Protein AF-A0A7Y6MWL6-F1 (afdb_monomer_lite)

Structure (mmCIF, N/CA/C/O backbone):
data_AF-A0A7Y6MWL6-F1
#
_entry.id   AF-A0A7Y6MWL6-F1
#
loop_
_atom_site.group_PDB
_atom_site.id
_atom_site.type_symbol
_atom_site.label_atom_id
_atom_site.label_alt_id
_atom_site.label_comp_id
_atom_site.label_asym_id
_atom_site.label_entity_id
_atom_site.label_seq_id
_atom_site.pdbx_PDB_ins_code
_atom_site.Cartn_x
_atom_site.Cartn_y
_atom_site.Cartn_z
_atom_site.occupancy
_atom_site.B_iso_or_equiv
_atom_site.auth_seq_id
_atom_site.auth_comp_id
_atom_site.auth_asym_id
_atom_site.auth_atom_id
_atom_site.pdbx_PDB_model_num
ATOM 1 N N . MET A 1 1 ? -8.950 9.636 -31.599 1.00 44.56 1 MET A N 1
ATOM 2 C CA . MET A 1 1 ? -9.290 8.838 -30.406 1.00 44.56 1 MET A CA 1
ATOM 3 C C . MET A 1 1 ? -8.885 7.408 -30.700 1.00 44.56 1 MET A C 1
ATOM 5 O O . MET A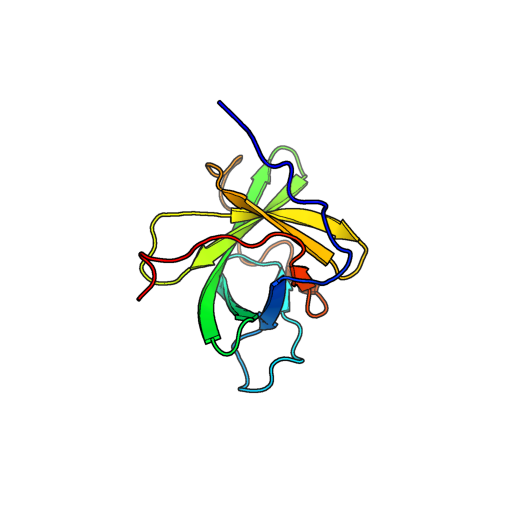 1 1 ? -9.581 6.754 -31.459 1.00 44.56 1 MET A O 1
ATOM 9 N N . SER A 1 2 ? -7.749 6.958 -30.175 1.00 41.72 2 SER A N 1
ATOM 10 C CA . SER A 1 2 ? -7.356 5.549 -30.257 1.00 41.72 2 SER A CA 1
ATOM 11 C C . SER A 1 2 ? -6.858 5.142 -28.884 1.00 41.72 2 SER A C 1
ATOM 13 O O . SER A 1 2 ? -5.713 5.399 -28.525 1.00 41.72 2 SER A O 1
ATOM 15 N N . SER A 1 3 ? -7.763 4.580 -28.090 1.00 47.62 3 SER A N 1
ATOM 16 C CA . SER A 1 3 ? -7.414 3.920 -26.841 1.00 47.62 3 SER A CA 1
ATOM 17 C C . SER A 1 3 ? -6.698 2.628 -27.205 1.00 47.62 3 SER A C 1
ATOM 19 O O . SER A 1 3 ? -7.329 1.672 -27.654 1.00 47.62 3 SER A O 1
ATOM 21 N N . VAL A 1 4 ? -5.375 2.601 -27.053 1.00 45.44 4 VAL A N 1
ATOM 22 C CA . VAL A 1 4 ? -4.649 1.333 -27.022 1.00 45.44 4 VAL A CA 1
ATOM 23 C C . VAL A 1 4 ? -5.062 0.664 -25.719 1.00 45.44 4 VAL A C 1
ATOM 25 O O . VAL A 1 4 ? -4.637 1.069 -24.639 1.00 45.44 4 VAL A O 1
ATOM 28 N N . ALA A 1 5 ? -5.952 -0.322 -25.812 1.00 48.03 5 ALA A N 1
ATOM 29 C CA . ALA A 1 5 ? -6.130 -1.280 -24.741 1.00 48.03 5 ALA A CA 1
ATOM 30 C C . ALA A 1 5 ? -4.781 -1.984 -24.575 1.00 48.03 5 ALA A C 1
ATOM 32 O O . ALA A 1 5 ? -4.396 -2.802 -25.411 1.00 48.03 5 ALA A O 1
ATOM 33 N N . ALA A 1 6 ? -4.026 -1.601 -23.545 1.00 47.62 6 ALA A N 1
ATOM 34 C CA . ALA A 1 6 ? -2.860 -2.354 -23.131 1.00 47.62 6 ALA A CA 1
ATOM 35 C C . ALA A 1 6 ? -3.351 -3.769 -22.819 1.00 47.62 6 ALA A C 1
ATOM 37 O O . ALA A 1 6 ? -4.120 -3.972 -21.876 1.00 47.62 6 ALA A O 1
ATOM 38 N N . ALA A 1 7 ? -2.961 -4.732 -23.654 1.00 43.66 7 ALA A N 1
ATOM 39 C CA . ALA A 1 7 ? -3.076 -6.133 -23.309 1.00 43.66 7 ALA A CA 1
ATOM 40 C C . ALA A 1 7 ? -2.410 -6.287 -21.939 1.00 43.66 7 ALA A C 1
ATOM 42 O O . ALA A 1 7 ? -1.241 -5.934 -21.777 1.00 43.66 7 ALA A O 1
ATOM 43 N N . ALA A 1 8 ? -3.179 -6.716 -20.940 1.00 47.06 8 ALA A N 1
ATOM 44 C CA . ALA A 1 8 ? -2.643 -7.045 -19.634 1.00 47.06 8 ALA A CA 1
ATOM 45 C C . ALA A 1 8 ? -1.779 -8.295 -19.815 1.00 47.06 8 ALA A C 1
ATOM 47 O O . ALA A 1 8 ? -2.259 -9.413 -19.677 1.00 47.06 8 ALA A O 1
ATOM 48 N N . SER A 1 9 ? -0.528 -8.098 -20.220 1.00 50.34 9 SER A N 1
ATOM 49 C CA . SER A 1 9 ? 0.501 -9.118 -20.151 1.00 50.34 9 SER A CA 1
ATOM 50 C C . SER A 1 9 ? 0.515 -9.640 -18.716 1.00 50.34 9 SER A C 1
ATOM 52 O O . SER A 1 9 ? 0.577 -8.836 -17.787 1.00 50.34 9 SER A O 1
ATOM 54 N N . ASP A 1 10 ? 0.531 -10.957 -18.516 1.00 58.62 10 ASP A N 1
ATOM 55 C CA . ASP A 1 10 ? 0.770 -11.584 -17.201 1.00 58.62 10 ASP A CA 1
ATOM 56 C C . ASP A 1 10 ? 2.171 -11.266 -16.622 1.00 58.62 10 ASP A C 1
ATOM 58 O O . ASP A 1 10 ? 2.586 -11.819 -15.605 1.00 58.62 10 ASP A O 1
ATOM 62 N N . ASN A 1 11 ? 2.912 -10.354 -17.258 1.00 75.06 11 ASN A N 1
ATOM 63 C CA . ASN A 1 11 ? 4.159 -9.806 -16.765 1.00 75.06 11 ASN A CA 1
ATOM 64 C C . ASN A 1 11 ? 3.860 -8.650 -15.802 1.00 75.06 11 ASN A C 1
ATOM 66 O O . ASN A 1 11 ? 3.329 -7.621 -16.233 1.00 75.06 11 ASN A O 1
ATOM 70 N N . PRO A 1 12 ? 4.209 -8.783 -14.514 1.00 85.44 12 PRO A N 1
ATOM 71 C CA . PRO A 1 12 ? 4.027 -7.705 -13.560 1.00 85.44 12 PRO A CA 1
ATOM 72 C C . PRO A 1 12 ? 4.897 -6.499 -13.920 1.00 85.44 12 PRO A C 1
ATOM 74 O O . PRO A 1 12 ? 6.048 -6.641 -14.329 1.00 85.44 12 PRO A O 1
ATOM 77 N N . CYS A 1 13 ? 4.352 -5.303 -13.717 1.00 90.88 13 CYS A N 1
ATOM 78 C CA . CYS A 1 13 ? 5.081 -4.045 -13.852 1.00 90.88 13 CYS A CA 1
ATOM 79 C C . CYS A 1 13 ? 6.088 -3.855 -12.707 1.00 90.88 13 CYS A C 1
ATOM 81 O O . CYS A 1 13 ? 7.126 -3.218 -12.884 1.00 90.88 13 CYS A O 1
ATOM 83 N N . ALA A 1 14 ? 5.763 -4.396 -11.531 1.00 93.12 14 ALA A N 1
ATOM 84 C CA . ALA A 1 14 ? 6.540 -4.268 -10.305 1.00 93.12 14 ALA A CA 1
ATOM 85 C C . ALA A 1 14 ? 6.103 -5.293 -9.251 1.00 93.12 14 ALA A C 1
ATOM 87 O O . ALA A 1 14 ? 5.181 -6.083 -9.474 1.00 93.12 14 ALA A O 1
ATOM 88 N N . THR A 1 15 ? 6.715 -5.210 -8.075 1.00 94.88 15 THR A N 1
ATOM 89 C CA . THR A 1 15 ? 6.326 -5.941 -6.869 1.00 94.88 15 THR A CA 1
ATOM 90 C C . THR A 1 15 ? 6.176 -4.964 -5.703 1.00 94.88 15 THR A C 1
ATOM 92 O O . THR A 1 15 ? 7.044 -4.118 -5.501 1.00 94.88 15 THR A O 1
ATOM 95 N N . LEU A 1 16 ? 5.094 -5.087 -4.928 1.00 95.31 16 LEU A N 1
ATOM 96 C CA . LEU A 1 16 ? 4.967 -4.469 -3.608 1.00 95.31 16 LEU A CA 1
ATOM 97 C C . LEU A 1 16 ? 5.639 -5.356 -2.560 1.00 95.31 16 LEU A C 1
ATOM 99 O O . LEU A 1 16 ? 5.305 -6.541 -2.444 1.00 95.31 16 LEU A O 1
ATOM 103 N N . VAL A 1 17 ? 6.563 -4.780 -1.798 1.00 95.38 17 VAL A N 1
ATOM 104 C CA . VAL A 1 17 ? 7.402 -5.477 -0.810 1.00 95.38 17 VAL A CA 1
ATOM 105 C C . VAL A 1 17 ? 7.448 -4.682 0.490 1.00 95.38 17 VAL A C 1
ATOM 107 O O . VAL A 1 17 ? 7.324 -3.462 0.472 1.00 95.38 17 VAL A O 1
ATOM 110 N N . GLY A 1 18 ? 7.628 -5.347 1.629 1.00 94.38 18 GLY A N 1
ATOM 111 C CA . GLY A 1 18 ? 7.834 -4.646 2.897 1.00 94.38 18 GLY A CA 1
A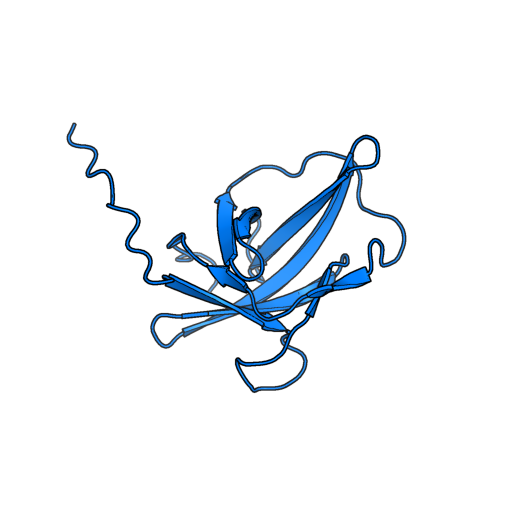TOM 112 C C . GLY A 1 18 ? 9.166 -3.895 2.902 1.00 94.38 18 GLY A C 1
ATOM 113 O O . GLY A 1 18 ? 10.195 -4.475 2.563 1.00 94.38 18 GLY A O 1
ATOM 114 N N . ALA A 1 19 ? 9.161 -2.629 3.326 1.00 86.31 19 ALA A N 1
ATOM 115 C CA . ALA A 1 19 ? 10.347 -1.761 3.274 1.00 86.31 19 ALA A CA 1
ATOM 116 C C . ALA A 1 19 ? 11.305 -1.928 4.476 1.00 86.31 19 ALA A C 1
ATOM 118 O O . ALA A 1 19 ? 12.316 -1.238 4.588 1.00 86.31 19 ALA A O 1
ATOM 119 N N . THR A 1 20 ? 10.995 -2.827 5.419 1.00 69.12 20 THR A N 1
ATOM 120 C CA . THR A 1 20 ? 11.740 -2.949 6.686 1.00 69.12 20 THR A CA 1
ATOM 121 C C . THR A 1 20 ? 13.103 -3.627 6.561 1.00 69.12 20 THR A C 1
ATOM 123 O O . THR A 1 20 ? 13.904 -3.470 7.475 1.00 69.12 20 THR A O 1
ATOM 126 N N . ASN A 1 21 ? 13.419 -4.300 5.447 1.00 54.06 21 ASN A N 1
ATOM 127 C CA . ASN A 1 21 ? 14.789 -4.688 5.099 1.00 54.06 21 ASN A CA 1
ATOM 128 C C . ASN A 1 21 ? 14.992 -4.605 3.581 1.00 54.06 21 ASN A C 1
ATOM 130 O O . ASN A 1 21 ? 14.091 -4.895 2.802 1.00 54.06 21 ASN A O 1
ATOM 134 N N . SER A 1 22 ? 16.205 -4.250 3.162 1.00 54.03 22 SER A N 1
ATOM 135 C CA . SER A 1 22 ? 16.622 -3.896 1.794 1.00 54.03 22 SER A CA 1
ATOM 136 C C . SER A 1 22 ? 16.546 -5.016 0.735 1.00 54.03 22 SER A C 1
ATOM 138 O O . SER A 1 22 ? 17.126 -4.890 -0.343 1.00 54.03 22 SER A O 1
ATOM 140 N N . SER A 1 23 ? 15.828 -6.112 0.997 1.00 57.53 23 SER A N 1
ATOM 141 C CA . SER A 1 23 ? 15.584 -7.181 0.026 1.00 57.53 23 SER A CA 1
ATOM 142 C C . SER A 1 23 ? 14.164 -7.100 -0.539 1.00 57.53 23 SER A C 1
ATOM 144 O O . SER A 1 23 ? 13.194 -7.255 0.201 1.00 57.53 23 SER A O 1
ATOM 146 N N . ALA A 1 24 ? 14.040 -6.993 -1.864 1.00 60.19 24 ALA A N 1
ATOM 147 C CA . ALA A 1 24 ? 12.775 -6.983 -2.616 1.00 60.19 24 ALA A CA 1
ATOM 148 C C . ALA A 1 24 ? 11.957 -8.301 -2.550 1.00 60.19 24 ALA A C 1
ATOM 150 O O . ALA A 1 24 ? 11.094 -8.550 -3.386 1.00 60.19 24 ALA A O 1
ATOM 151 N N . ALA A 1 25 ? 12.235 -9.172 -1.580 1.00 67.94 25 ALA A N 1
ATOM 152 C CA . ALA A 1 25 ? 11.541 -10.437 -1.363 1.00 67.94 25 ALA A CA 1
ATOM 153 C C . ALA A 1 25 ? 10.734 -10.458 -0.053 1.00 67.94 25 ALA A C 1
ATOM 155 O O . ALA A 1 25 ? 10.169 -11.493 0.297 1.00 67.94 25 ALA A O 1
ATOM 156 N N . GLN A 1 26 ? 10.681 -9.352 0.695 1.00 87.00 26 GLN A N 1
ATOM 157 C CA . GLN A 1 26 ? 10.034 -9.350 2.001 1.00 87.00 26 GLN A CA 1
ATOM 158 C C . GLN A 1 26 ? 8.526 -9.089 1.898 1.00 87.00 26 GLN A C 1
ATOM 160 O O . GLN A 1 26 ? 8.077 -8.157 1.230 1.00 87.00 26 GLN A O 1
ATOM 165 N N . GLY A 1 27 ? 7.741 -9.915 2.591 1.00 92.38 27 GLY A N 1
ATOM 166 C CA . GLY A 1 27 ? 6.321 -9.663 2.828 1.00 92.38 27 GLY A CA 1
ATOM 167 C C . GLY A 1 27 ? 6.078 -8.458 3.743 1.00 92.38 27 GLY A C 1
ATOM 168 O O . GLY A 1 27 ? 7.012 -7.858 4.276 1.00 92.38 27 GLY A O 1
ATOM 169 N N . PHE A 1 28 ? 4.811 -8.114 3.945 1.00 94.81 28 PHE A N 1
ATOM 170 C CA . PHE A 1 28 ? 4.395 -6.960 4.747 1.00 94.81 28 PHE A CA 1
ATOM 171 C C . PHE A 1 28 ? 3.086 -7.237 5.486 1.00 94.81 28 PHE A C 1
ATOM 173 O O . PHE A 1 28 ? 2.345 -8.155 5.136 1.00 94.81 28 PHE A O 1
ATOM 180 N N . SER A 1 29 ? 2.784 -6.457 6.520 1.00 95.62 29 SER A N 1
ATOM 181 C CA . SER A 1 29 ? 1.518 -6.574 7.255 1.00 95.62 29 SER A CA 1
ATOM 182 C C . SER A 1 29 ? 0.445 -5.676 6.646 1.00 95.62 29 SER A C 1
ATOM 184 O O . SER A 1 29 ? 0.653 -4.481 6.473 1.00 95.62 29 SER A O 1
ATOM 186 N N . LEU A 1 30 ? -0.743 -6.211 6.369 1.00 95.31 30 LEU A N 1
ATOM 187 C CA . LEU A 1 30 ? -1.890 -5.439 5.895 1.00 95.31 30 LEU A CA 1
ATOM 188 C C . LEU A 1 30 ? -2.470 -4.599 7.043 1.00 95.31 30 LEU A C 1
ATOM 190 O O . LEU A 1 30 ? -3.430 -5.003 7.696 1.00 95.31 30 LEU A O 1
ATOM 194 N N . ARG A 1 31 ? -1.860 -3.450 7.326 1.00 95.88 31 ARG A N 1
ATOM 195 C CA . ARG A 1 31 ? -2.272 -2.512 8.378 1.00 95.88 31 ARG A CA 1
ATOM 196 C C . ARG A 1 31 ? -1.942 -1.079 7.988 1.00 95.88 31 ARG A C 1
ATOM 198 O O . ARG A 1 31 ? -1.056 -0.842 7.172 1.00 95.88 31 ARG A O 1
ATOM 205 N N . ASP A 1 32 ? -2.653 -0.139 8.595 1.00 95.62 32 ASP A N 1
ATOM 206 C CA . ASP A 1 32 ? -2.391 1.283 8.398 1.00 95.62 32 ASP A CA 1
ATOM 207 C C . ASP A 1 32 ? -0.962 1.655 8.834 1.00 95.62 32 ASP A C 1
ATOM 209 O O . ASP A 1 32 ? -0.479 1.196 9.873 1.00 95.62 32 ASP A O 1
ATOM 213 N N . GLY A 1 33 ? -0.280 2.448 8.009 1.00 94.88 33 GLY A N 1
ATOM 214 C CA . GLY A 1 33 ? 1.087 2.910 8.229 1.00 94.88 33 GLY A CA 1
ATOM 215 C C . GLY A 1 33 ? 2.187 1.896 7.910 1.00 94.88 33 GLY A C 1
ATOM 216 O O . GLY A 1 33 ? 3.355 2.241 8.071 1.00 94.88 33 GLY A O 1
ATOM 217 N N . GLU A 1 34 ? 1.864 0.676 7.461 1.00 95.88 34 GLU A N 1
ATOM 218 C CA . GLU A 1 34 ? 2.891 -0.305 7.088 1.00 95.88 34 GLU A CA 1
ATOM 219 C C . GLU A 1 34 ? 3.758 0.227 5.932 1.00 95.88 34 GLU A C 1
ATOM 221 O O . GLU A 1 34 ? 3.206 0.518 4.866 1.00 95.88 34 GLU A O 1
ATOM 226 N N . PRO A 1 35 ? 5.092 0.312 6.096 1.00 95.38 35 PRO A N 1
ATOM 227 C CA . PRO A 1 35 ? 6.002 0.692 5.019 1.00 95.38 35 PRO A CA 1
ATOM 228 C C . PRO A 1 35 ? 6.034 -0.372 3.917 1.00 95.38 35 PRO A C 1
ATOM 230 O O . PRO A 1 35 ? 6.383 -1.531 4.169 1.00 95.38 35 PRO A O 1
ATOM 233 N N . VAL A 1 36 ? 5.688 0.025 2.695 1.00 95.56 36 VAL A N 1
ATOM 234 C CA . VAL A 1 36 ? 5.635 -0.860 1.528 1.00 95.56 36 VAL A CA 1
ATOM 235 C C . VAL A 1 36 ? 6.208 -0.137 0.321 1.00 95.56 36 VAL A C 1
ATOM 237 O O . VAL A 1 36 ? 5.702 0.907 -0.086 1.00 95.56 36 VAL A O 1
ATOM 240 N N . ASP A 1 37 ? 7.216 -0.741 -0.290 1.00 95.25 37 ASP A N 1
ATOM 241 C CA . ASP A 1 37 ? 7.886 -0.222 -1.472 1.00 95.25 37 ASP A CA 1
ATOM 242 C C . ASP A 1 37 ? 7.299 -0.834 -2.742 1.00 95.25 37 ASP A C 1
ATOM 244 O O . ASP A 1 37 ? 7.008 -2.030 -2.799 1.00 95.25 37 ASP A O 1
ATOM 248 N N . PHE A 1 38 ? 7.185 -0.023 -3.789 1.00 94.06 38 PHE A N 1
ATOM 249 C CA . PHE A 1 38 ? 6.935 -0.471 -5.153 1.00 94.06 38 PHE A CA 1
ATOM 250 C C . PHE A 1 38 ? 8.273 -0.612 -5.882 1.00 94.06 38 PHE A C 1
ATOM 252 O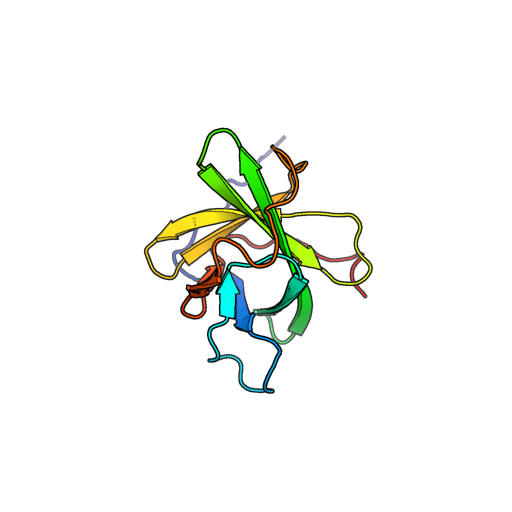 O . PHE A 1 38 ? 8.953 0.380 -6.143 1.00 94.06 38 PHE A O 1
ATOM 259 N N . VAL A 1 39 ? 8.657 -1.843 -6.223 1.00 92.88 39 VAL A N 1
ATOM 260 C CA . VAL A 1 39 ? 9.949 -2.158 -6.852 1.00 92.88 39 VAL A CA 1
ATOM 261 C C . VAL A 1 39 ? 9.722 -2.680 -8.267 1.00 92.88 39 VAL A C 1
ATOM 263 O O . VAL A 1 39 ? 9.170 -3.765 -8.457 1.00 92.88 39 VAL A O 1
ATOM 266 N N . GLY A 1 40 ? 10.152 -1.921 -9.274 1.00 88.5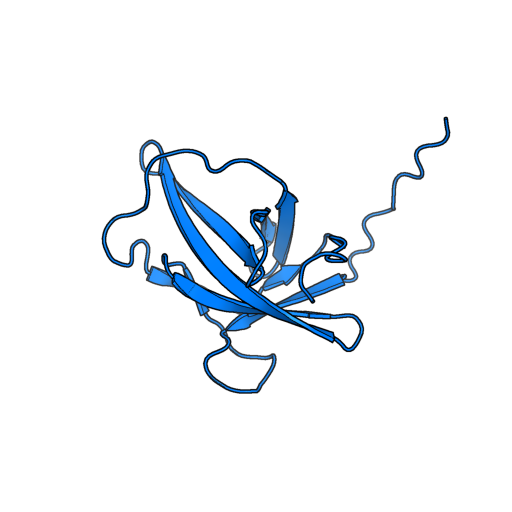0 40 GLY A N 1
ATOM 267 C CA . GLY A 1 40 ? 9.951 -2.262 -10.684 1.00 88.50 40 GLY A CA 1
ATOM 268 C C . GLY A 1 40 ? 10.699 -1.329 -11.632 1.00 88.50 40 GLY A C 1
ATOM 269 O O . GLY A 1 40 ? 11.057 -0.209 -11.271 1.00 88.50 40 GLY A O 1
ATOM 270 N N . GLY A 1 41 ? 10.993 -1.803 -12.847 1.00 79.00 41 GLY A N 1
ATOM 271 C CA . GLY A 1 41 ? 11.649 -0.987 -13.882 1.00 79.00 41 GLY A CA 1
ATOM 272 C C . GLY A 1 41 ? 13.034 -0.437 -13.503 1.00 79.00 41 GLY A C 1
ATOM 273 O O . GLY A 1 41 ? 13.447 0.582 -14.045 1.00 79.00 41 GLY A O 1
ATOM 274 N N . GLY A 1 42 ? 13.740 -1.078 -12.561 1.00 82.69 42 GLY A N 1
ATOM 275 C CA . GLY A 1 42 ? 15.029 -0.600 -12.038 1.00 82.69 42 GLY A CA 1
ATOM 276 C C . GLY A 1 42 ? 14.921 0.535 -11.013 1.00 82.69 42 GLY A C 1
ATOM 277 O O . GLY A 1 42 ? 15.936 1.122 -10.651 1.00 82.69 42 GLY A O 1
ATOM 278 N N . THR A 1 43 ? 13.711 0.840 -10.542 1.00 85.94 43 THR A N 1
ATOM 279 C CA . THR A 1 43 ? 13.437 1.891 -9.558 1.00 85.94 43 THR A CA 1
ATOM 280 C C . THR A 1 43 ? 12.673 1.344 -8.358 1.00 85.94 43 THR A C 1
ATOM 282 O O . THR A 1 43 ? 11.920 0.374 -8.478 1.00 85.94 43 THR A O 1
ATOM 285 N N . THR A 1 44 ? 12.852 2.003 -7.218 1.00 91.00 44 THR A N 1
ATOM 286 C CA . THR A 1 44 ? 12.054 1.794 -6.011 1.00 91.00 44 THR A CA 1
ATOM 287 C C . THR A 1 44 ? 11.298 3.078 -5.720 1.00 91.00 44 THR A C 1
ATOM 289 O O . THR A 1 44 ? 11.901 4.149 -5.693 1.00 91.00 44 THR A O 1
ATOM 292 N N . VAL A 1 45 ? 9.991 2.966 -5.510 1.00 93.12 45 VAL A N 1
ATOM 293 C CA . VAL A 1 45 ? 9.153 4.055 -5.009 1.00 93.12 45 VAL A CA 1
ATOM 294 C C . VAL A 1 45 ? 8.710 3.686 -3.605 1.00 93.12 45 VAL A C 1
ATOM 296 O O . VAL A 1 45 ? 8.034 2.673 -3.415 1.00 93.12 45 VAL A O 1
ATOM 299 N N . HIS A 1 46 ? 9.114 4.500 -2.636 1.00 94.81 46 HIS A N 1
ATOM 300 C CA . HIS A 1 46 ? 8.744 4.316 -1.241 1.00 94.81 46 HIS A CA 1
ATOM 301 C C . HIS A 1 46 ? 7.295 4.716 -1.006 1.00 94.81 46 HIS A C 1
ATOM 303 O O . HIS A 1 46 ? 6.742 5.567 -1.706 1.00 94.81 46 HIS A O 1
ATOM 309 N N . GLY A 1 47 ? 6.661 4.064 -0.043 1.00 95.62 47 GLY A N 1
ATOM 310 C CA . GLY A 1 47 ? 5.296 4.374 0.318 1.00 95.62 47 GLY A CA 1
ATOM 311 C C . GLY A 1 47 ? 4.825 3.597 1.529 1.00 95.62 47 GLY A C 1
ATOM 312 O O . GLY A 1 47 ? 5.571 2.884 2.206 1.00 95.62 47 GLY A O 1
ATOM 313 N N . LYS A 1 48 ? 3.532 3.728 1.795 1.00 96.69 48 LYS A N 1
ATOM 314 C CA . LYS A 1 48 ? 2.885 3.084 2.934 1.00 96.69 48 LYS A CA 1
ATOM 315 C C . LYS A 1 48 ? 1.490 2.600 2.607 1.00 96.69 48 LYS A C 1
ATOM 317 O O . LYS A 1 48 ? 0.817 3.115 1.709 1.00 96.69 48 LYS A O 1
ATOM 322 N N . LEU A 1 49 ? 1.039 1.627 3.387 1.00 97.50 49 LEU A N 1
ATOM 323 C CA . LEU A 1 49 ? -0.349 1.212 3.378 1.00 97.50 49 LEU A CA 1
ATOM 324 C C . LEU A 1 49 ? -1.208 2.170 4.191 1.00 97.50 49 LEU A C 1
ATOM 326 O O . LEU A 1 49 ? -0.865 2.568 5.300 1.00 97.50 49 LEU A O 1
ATOM 330 N N . LEU A 1 50 ? -2.367 2.478 3.633 1.00 97.50 50 LEU A N 1
ATOM 331 C CA . LEU A 1 50 ? -3.497 3.046 4.337 1.00 97.50 50 LEU A CA 1
ATOM 332 C C . LEU A 1 50 ? -4.604 2.002 4.335 1.00 97.50 50 LEU A C 1
ATOM 334 O O . LEU A 1 50 ? -4.919 1.439 3.282 1.00 97.50 50 LEU A O 1
ATOM 338 N N . VAL A 1 51 ? -5.215 1.738 5.483 1.00 97.25 51 VAL A N 1
ATOM 339 C CA . VAL A 1 51 ? -6.277 0.728 5.571 1.00 97.25 51 VAL A CA 1
ATOM 340 C C . VAL A 1 51 ? -7.553 1.364 6.085 1.00 97.25 51 VAL A C 1
ATOM 342 O O . VAL A 1 51 ? -7.563 2.045 7.105 1.00 97.25 51 VAL A O 1
ATOM 345 N N . PHE A 1 52 ? -8.647 1.113 5.373 1.00 96.56 52 PHE A N 1
ATOM 346 C CA . PHE A 1 52 ? -9.976 1.608 5.705 1.00 96.56 52 PHE A CA 1
ATOM 347 C C . PHE A 1 52 ? -10.923 0.434 5.934 1.00 96.56 52 PHE A C 1
ATOM 349 O O . PHE A 1 52 ? -10.805 -0.601 5.280 1.00 96.56 52 PHE A O 1
ATOM 356 N N . SER A 1 53 ? -11.869 0.592 6.854 1.00 94.75 53 SER A N 1
ATOM 357 C CA . SER A 1 53 ? -12.963 -0.347 7.072 1.00 94.75 53 SER A CA 1
ATOM 358 C C . SER A 1 53 ? -14.278 0.242 6.567 1.00 94.75 53 SER A C 1
ATOM 360 O O . SER A 1 53 ? -14.587 1.417 6.787 1.00 94.75 53 SER A O 1
ATOM 362 N N . ASP A 1 54 ? -15.046 -0.590 5.880 1.00 91.44 54 ASP A N 1
ATOM 363 C CA . ASP A 1 54 ? -16.338 -0.249 5.301 1.00 91.44 54 ASP A CA 1
ATOM 364 C C . ASP A 1 54 ? -17.265 -1.457 5.456 1.00 91.44 54 ASP A C 1
ATOM 366 O O . ASP A 1 54 ? -17.091 -2.473 4.782 1.00 91.44 54 ASP A O 1
ATOM 370 N N . GLY A 1 55 ? -18.192 -1.395 6.417 1.00 86.25 55 GLY A N 1
ATOM 371 C CA . GLY A 1 55 ? -19.183 -2.457 6.633 1.00 86.25 55 GLY A CA 1
ATOM 372 C C . GLY A 1 55 ? -18.592 -3.850 6.900 1.00 86.25 55 GLY A C 1
ATOM 373 O O . GLY A 1 55 ? -19.144 -4.841 6.434 1.00 86.25 55 GLY A O 1
ATOM 374 N N . GLY A 1 56 ? -17.460 -3.937 7.609 1.00 85.56 56 GLY A N 1
ATOM 375 C CA . GLY A 1 56 ? -16.770 -5.204 7.907 1.00 85.56 56 GLY A CA 1
ATOM 376 C C . GLY A 1 56 ? -15.775 -5.665 6.835 1.00 85.56 56 GLY A C 1
ATOM 377 O O . GLY A 1 56 ? -15.092 -6.668 7.027 1.00 85.56 56 GLY A O 1
ATOM 378 N N . VAL A 1 57 ? -15.646 -4.924 5.732 1.00 92.12 57 VAL A N 1
ATOM 379 C CA . VAL A 1 57 ? -14.624 -5.155 4.707 1.00 92.12 57 VAL A CA 1
ATOM 380 C C . VAL A 1 57 ? -13.452 -4.210 4.941 1.00 92.12 57 VAL A C 1
ATOM 382 O O . VAL A 1 57 ? -13.639 -2.996 5.025 1.00 92.12 57 VAL A O 1
ATOM 385 N N . PHE A 1 58 ? -12.235 -4.753 4.996 1.00 94.69 58 PHE A N 1
ATOM 386 C CA . PHE A 1 58 ? -11.013 -3.953 4.990 1.00 94.69 58 PHE A CA 1
ATOM 387 C C . PHE A 1 58 ? -10.552 -3.695 3.556 1.00 94.69 58 PHE A C 1
ATOM 389 O O . PHE A 1 58 ? -10.453 -4.611 2.740 1.00 94.69 58 PHE A O 1
ATOM 396 N N . ARG A 1 59 ? -10.261 -2.433 3.250 1.00 95.88 59 ARG A N 1
ATOM 397 C CA . ARG A 1 59 ? -9.754 -1.968 1.961 1.00 95.88 59 ARG A CA 1
ATOM 398 C C . ARG A 1 59 ? -8.381 -1.361 2.177 1.00 95.88 59 ARG A C 1
ATOM 400 O O . ARG A 1 59 ? -8.248 -0.378 2.904 1.00 95.88 59 ARG A O 1
ATOM 407 N N . ALA A 1 60 ? -7.378 -1.944 1.539 1.00 96.88 60 ALA A N 1
ATOM 408 C CA . ALA A 1 60 ? -6.025 -1.422 1.569 1.00 96.88 60 ALA A CA 1
ATOM 409 C C . ALA A 1 60 ? -5.766 -0.531 0.358 1.00 96.88 60 ALA A C 1
ATOM 411 O O . ALA A 1 60 ? -6.138 -0.853 -0.774 1.00 96.88 60 ALA A O 1
ATOM 412 N N . TYR A 1 61 ? -5.098 0.577 0.624 1.00 97.69 61 TYR A N 1
ATOM 413 C CA . TYR A 1 61 ? -4.586 1.506 -0.359 1.00 97.69 61 TYR A CA 1
ATOM 414 C C . TYR A 1 61 ? -3.086 1.621 -0.146 1.00 97.69 61 TYR A C 1
ATOM 416 O O . TYR A 1 61 ? -2.625 1.620 0.989 1.00 97.69 61 TYR A O 1
ATOM 424 N N . TRP A 1 62 ? -2.332 1.742 -1.224 1.00 97.75 62 TRP A N 1
ATOM 425 C CA . TRP A 1 62 ? -0.937 2.133 -1.175 1.00 97.75 62 TRP A CA 1
ATOM 426 C C . TRP A 1 62 ? -0.820 3.594 -1.596 1.00 97.75 62 TRP A C 1
ATOM 428 O O . TRP A 1 62 ? -1.466 4.034 -2.553 1.00 97.75 62 TRP A O 1
ATOM 438 N N . GLN A 1 63 ? -0.037 4.348 -0.839 1.00 96.94 63 GLN A N 1
ATOM 439 C CA . GLN A 1 63 ? 0.256 5.748 -1.094 1.00 96.94 63 GLN A CA 1
ATOM 440 C C . GLN A 1 63 ? 1.776 5.889 -1.227 1.00 96.94 63 GLN A C 1
ATOM 442 O O . GLN A 1 63 ? 2.465 5.563 -0.256 1.00 96.94 63 GLN A O 1
ATOM 447 N N . PRO A 1 64 ? 2.292 6.364 -2.378 1.00 95.62 64 PRO A N 1
ATOM 448 C CA . PRO A 1 64 ? 3.688 6.760 -2.480 1.00 95.62 64 PRO A CA 1
ATOM 449 C C . PRO A 1 64 ? 4.007 7.850 -1.457 1.00 95.62 64 PRO A C 1
ATOM 451 O O . PRO A 1 64 ? 3.165 8.716 -1.190 1.00 95.62 64 PRO A O 1
ATOM 454 N N . ASP A 1 65 ? 5.223 7.835 -0.927 1.00 93.44 65 ASP A N 1
ATOM 455 C CA . ASP A 1 65 ? 5.716 8.936 -0.111 1.00 93.44 65 ASP A CA 1
ATOM 456 C C . ASP A 1 65 ? 5.687 10.241 -0.918 1.00 93.44 65 ASP A C 1
ATOM 458 O O . ASP A 1 65 ? 5.778 10.247 -2.147 1.00 93.44 65 ASP A O 1
ATOM 462 N N . ASP A 1 66 ? 5.421 11.342 -0.215 1.00 89.38 66 ASP A N 1
ATOM 463 C CA . ASP A 1 66 ? 5.285 12.693 -0.775 1.00 89.38 66 ASP A CA 1
ATOM 464 C C . ASP A 1 66 ? 4.204 12.876 -1.866 1.00 89.38 66 ASP A C 1
ATOM 466 O O . ASP A 1 66 ? 4.052 13.963 -2.425 1.00 89.38 66 ASP A O 1
ATOM 470 N N . SER A 1 67 ? 3.357 11.867 -2.110 1.00 91.56 67 SER A N 1
ATOM 471 C CA . SER A 1 67 ? 2.241 11.940 -3.058 1.00 91.56 67 SER A CA 1
ATOM 472 C C . SER A 1 67 ? 0.880 12.015 -2.355 1.00 91.56 67 SER A C 1
ATOM 474 O O . SER A 1 67 ? 0.606 11.252 -1.424 1.00 91.56 67 SER A O 1
ATOM 476 N N . PRO A 1 68 ? -0.059 12.874 -2.804 1.00 92.06 68 PRO A N 1
ATOM 477 C CA . PRO A 1 68 ? -1.436 12.847 -2.311 1.00 92.06 68 PRO A CA 1
ATOM 478 C C . PRO A 1 68 ? -2.241 11.658 -2.863 1.00 92.06 68 PRO A C 1
ATOM 480 O O . PRO A 1 68 ? -3.307 11.329 -2.318 1.00 92.06 68 PRO A O 1
ATOM 483 N N . GLU A 1 69 ? -1.761 11.038 -3.944 1.00 94.44 69 GLU A N 1
ATOM 484 C CA . GLU A 1 69 ? -2.461 9.994 -4.680 1.00 94.44 69 GLU A CA 1
ATOM 485 C C . GLU A 1 69 ? -2.496 8.673 -3.909 1.00 94.44 69 GLU A C 1
ATOM 487 O O . GLU A 1 69 ? -1.552 8.300 -3.218 1.00 94.44 69 GLU A O 1
ATOM 492 N N . LYS A 1 70 ? -3.620 7.963 -4.012 1.00 95.50 70 LYS A N 1
ATOM 493 C CA . LYS A 1 70 ? -3.858 6.703 -3.310 1.00 95.50 70 LYS A CA 1
ATOM 494 C C . LYS A 1 70 ? -4.335 5.670 -4.305 1.00 95.50 70 LYS A C 1
ATOM 496 O O . LYS A 1 70 ? -5.258 5.917 -5.083 1.00 95.50 70 LYS A O 1
ATOM 501 N N . TYR A 1 71 ? -3.732 4.499 -4.234 1.00 97.25 71 TYR A N 1
ATOM 502 C CA . TYR A 1 71 ? -4.008 3.400 -5.134 1.00 97.25 71 TYR A CA 1
ATOM 503 C C . TYR A 1 71 ? -4.621 2.256 -4.347 1.00 97.25 71 TYR A C 1
ATOM 505 O O . TYR A 1 71 ? -3.962 1.688 -3.483 1.00 97.25 71 TYR A O 1
ATOM 513 N N . VAL A 1 72 ? -5.872 1.895 -4.628 1.00 97.25 72 VAL A N 1
ATOM 514 C CA . VAL A 1 72 ? -6.465 0.710 -3.997 1.00 97.25 72 VAL A CA 1
ATOM 515 C C . VAL A 1 72 ? -5.726 -0.538 -4.47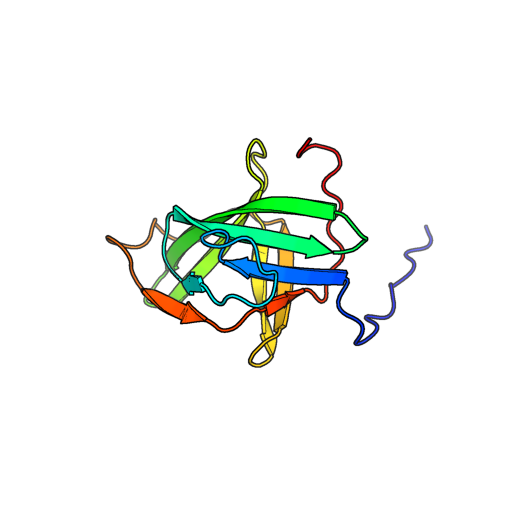6 1.00 97.25 72 VAL A C 1
ATOM 517 O O . VAL A 1 72 ? -5.417 -0.660 -5.664 1.00 97.25 72 VAL A O 1
ATOM 520 N N . LEU A 1 73 ? -5.459 -1.469 -3.560 1.00 97.06 73 LEU A N 1
ATOM 521 C CA . LEU A 1 73 ? -4.961 -2.803 -3.887 1.00 97.06 73 LEU A CA 1
ATOM 522 C C . LEU A 1 73 ? -6.146 -3.655 -4.352 1.00 97.06 73 LEU A C 1
ATOM 524 O O . LEU A 1 73 ? -6.818 -4.308 -3.553 1.00 97.06 73 LEU A O 1
ATOM 528 N N . ALA A 1 74 ? -6.435 -3.631 -5.652 1.00 95.69 74 ALA A N 1
ATOM 529 C CA . ALA A 1 74 ? -7.459 -4.487 -6.233 1.00 95.69 74 ALA A CA 1
ATOM 530 C C . ALA A 1 74 ? -6.897 -5.904 -6.412 1.00 95.69 74 ALA A C 1
ATOM 532 O O . ALA A 1 74 ? -6.006 -6.117 -7.234 1.00 95.69 74 ALA A O 1
ATOM 533 N N . ASN A 1 75 ? -7.407 -6.859 -5.631 1.00 93.50 75 ASN A N 1
ATOM 534 C CA . ASN A 1 75 ? -6.986 -8.260 -5.681 1.00 93.50 75 ASN A CA 1
ATOM 535 C C . ASN A 1 75 ? -7.107 -8.817 -7.114 1.00 93.50 75 ASN A C 1
ATOM 537 O O . ASN A 1 75 ? -8.163 -8.708 -7.741 1.00 93.50 75 ASN A O 1
ATOM 541 N N . ALA A 1 76 ? -6.017 -9.395 -7.618 1.00 92.62 76 ALA A N 1
ATOM 542 C CA . ALA A 1 76 ? -5.929 -10.041 -8.923 1.00 92.62 76 ALA A CA 1
ATOM 543 C C . ALA A 1 76 ? -5.375 -11.480 -8.834 1.00 92.62 76 ALA A C 1
ATOM 545 O O . ALA A 1 76 ? -5.054 -12.077 -9.858 1.00 92.62 76 ALA A O 1
ATOM 546 N N . GLY A 1 77 ? -5.242 -12.027 -7.624 1.00 91.12 77 GLY A N 1
ATOM 547 C CA . GLY A 1 77 ? -4.637 -13.323 -7.341 1.00 91.12 77 GLY A CA 1
ATOM 548 C C . GLY A 1 77 ? -4.174 -13.429 -5.885 1.00 91.12 77 GLY A C 1
ATOM 549 O O . GLY A 1 77 ? -4.242 -12.471 -5.121 1.00 91.12 77 GLY A O 1
ATOM 550 N N . ALA A 1 78 ? -3.676 -14.603 -5.489 1.00 87.88 78 ALA A N 1
ATOM 551 C CA . ALA A 1 78 ? -3.183 -14.827 -4.124 1.00 87.88 78 ALA A CA 1
ATOM 552 C C . ALA A 1 78 ? -1.945 -13.970 -3.775 1.00 87.88 78 ALA A C 1
ATOM 554 O O . ALA A 1 78 ? -1.731 -13.614 -2.618 1.00 87.88 78 ALA A O 1
ATOM 555 N N . ASP A 1 79 ? -1.141 -13.643 -4.782 1.00 91.25 79 ASP A N 1
ATOM 556 C CA . ASP A 1 79 ? 0.113 -12.895 -4.702 1.00 91.25 79 ASP A CA 1
ATOM 557 C C . ASP A 1 79 ? 0.164 -11.771 -5.751 1.00 91.25 79 ASP A C 1
ATOM 559 O O . ASP A 1 79 ? 1.238 -11.395 -6.226 1.00 91.25 79 ASP A O 1
ATOM 563 N N . ALA A 1 80 ? -1.000 -11.278 -6.185 1.00 94.44 80 ALA A N 1
ATOM 564 C CA . ALA A 1 80 ? -1.100 -10.309 -7.263 1.00 94.44 80 ALA A CA 1
ATOM 565 C C . ALA A 1 80 ? -2.203 -9.278 -7.023 1.00 94.44 80 ALA A C 1
ATOM 567 O O . ALA A 1 80 ? -3.328 -9.601 -6.636 1.00 94.44 80 ALA A O 1
ATOM 568 N N . VAL A 1 81 ? -1.895 -8.023 -7.337 1.00 96.50 81 VAL A N 1
ATOM 569 C CA . VAL A 1 81 ? -2.815 -6.890 -7.236 1.00 96.50 81 VAL A CA 1
ATOM 570 C C . VAL A 1 81 ? -2.734 -6.001 -8.472 1.00 96.50 81 VAL A C 1
ATOM 572 O O . VAL A 1 81 ? -1.749 -5.981 -9.211 1.00 96.50 81 VAL A O 1
ATOM 575 N N . ARG A 1 82 ? -3.778 -5.204 -8.681 1.00 96.25 82 ARG A N 1
ATOM 576 C CA . ARG A 1 82 ? -3.749 -4.021 -9.541 1.00 96.25 82 ARG A CA 1
ATOM 577 C C . ARG A 1 82 ? -3.834 -2.792 -8.650 1.00 96.25 82 ARG A C 1
ATOM 579 O O . ARG A 1 82 ? -4.755 -2.679 -7.847 1.00 96.25 82 ARG A O 1
ATOM 586 N N . LEU A 1 83 ? -2.893 -1.872 -8.813 1.00 96.50 83 LEU A N 1
ATOM 587 C CA . LEU A 1 83 ? -2.970 -0.538 -8.232 1.00 96.50 83 LEU A CA 1
ATOM 588 C C . LEU A 1 83 ? -3.881 0.328 -9.100 1.00 96.50 83 LEU A C 1
ATOM 590 O O . LEU A 1 83 ? -3.610 0.509 -10.290 1.00 96.50 83 LEU A O 1
ATOM 594 N N . VAL A 1 84 ? -4.964 0.833 -8.506 1.00 95.00 84 VAL A N 1
ATOM 595 C CA . VAL A 1 84 ? -5.954 1.683 -9.182 1.00 95.00 84 VAL A CA 1
ATOM 596 C C . VAL A 1 84 ? -6.141 2.974 -8.393 1.00 95.00 84 VAL A C 1
ATOM 598 O O . VAL A 1 84 ? -6.556 2.943 -7.233 1.00 95.00 84 VAL A O 1
ATOM 601 N N . SER A 1 85 ? -5.845 4.110 -9.026 1.00 95.06 85 SER A N 1
ATOM 602 C CA . SER A 1 85 ? -6.015 5.430 -8.413 1.00 95.06 85 SER A CA 1
ATOM 603 C C . SER A 1 85 ? -7.481 5.663 -8.054 1.00 95.06 85 SER A C 1
ATOM 605 O O . SER A 1 85 ? -8.370 5.536 -8.900 1.00 95.06 85 SER A O 1
ATOM 607 N N . SER A 1 86 ? -7.760 5.921 -6.776 1.00 93.56 86 SER A N 1
ATOM 608 C CA . SER A 1 86 ? -9.120 6.169 -6.297 1.00 93.56 86 SER A CA 1
ATOM 609 C C . SER A 1 86 ? -9.137 6.843 -4.928 1.00 93.56 86 SER A C 1
ATOM 611 O O . SER A 1 86 ? -8.229 6.684 -4.112 1.00 93.56 86 SER A O 1
ATOM 613 N N . ALA A 1 87 ? -10.217 7.574 -4.651 1.00 94.12 87 ALA A N 1
ATOM 614 C CA . ALA A 1 87 ? -10.468 8.080 -3.310 1.00 94.12 87 ALA A CA 1
ATOM 615 C C . ALA A 1 87 ? -10.699 6.915 -2.320 1.00 94.12 87 ALA A C 1
ATOM 617 O O . ALA A 1 87 ? -11.368 5.932 -2.678 1.00 94.12 87 ALA A O 1
ATOM 618 N N . PRO A 1 88 ? -10.198 7.020 -1.074 1.00 95.12 88 PRO A N 1
ATOM 619 C CA . PRO A 1 88 ? -10.497 6.056 -0.028 1.00 95.12 88 PRO A CA 1
ATOM 620 C C . PRO A 1 88 ? -11.992 5.904 0.221 1.00 95.12 88 PRO A C 1
ATOM 622 O O . PRO A 1 88 ? -12.750 6.873 0.158 1.00 95.12 88 PRO A O 1
ATOM 625 N N . ARG A 1 89 ? -12.412 4.678 0.526 1.00 94.31 89 ARG A N 1
ATOM 626 C CA . ARG A 1 89 ? -13.783 4.355 0.924 1.00 94.31 89 ARG A CA 1
ATOM 627 C C . ARG A 1 89 ? -13.788 3.779 2.329 1.00 94.31 89 ARG A C 1
ATOM 629 O O . ARG A 1 89 ? -12.985 2.898 2.623 1.00 94.31 89 ARG A O 1
ATOM 636 N N . GLY A 1 90 ? -14.737 4.234 3.140 1.00 94.62 90 GLY A N 1
ATOM 637 C CA . GLY A 1 90 ? -14.865 3.839 4.539 1.00 94.62 90 GLY A CA 1
ATOM 638 C C . GLY A 1 90 ? -14.138 4.779 5.498 1.00 94.62 90 GLY A C 1
ATOM 639 O O . GLY A 1 90 ? -13.676 5.856 5.118 1.00 94.62 90 GLY A O 1
ATOM 640 N N . ALA A 1 91 ? -14.058 4.358 6.755 1.00 94.88 91 ALA A N 1
ATOM 641 C CA . ALA A 1 91 ? -13.331 5.050 7.815 1.00 94.88 91 ALA A CA 1
ATOM 642 C C . ALA A 1 91 ? -11.959 4.392 8.034 1.00 94.88 91 ALA A C 1
ATOM 644 O O . ALA A 1 91 ? -11.830 3.201 7.753 1.00 94.88 91 ALA A O 1
ATOM 645 N N . PRO A 1 92 ? -10.941 5.113 8.540 1.00 94.69 92 PRO A N 1
ATOM 646 C CA . PRO A 1 92 ? -9.656 4.509 8.888 1.00 94.69 92 PRO A CA 1
ATOM 647 C C . PRO A 1 92 ? -9.832 3.264 9.764 1.00 94.69 92 PRO A C 1
ATOM 649 O O . PRO A 1 92 ? -10.666 3.246 10.674 1.00 94.69 92 PRO A O 1
ATOM 652 N N . ALA A 1 93 ? -9.082 2.206 9.463 1.00 94.31 93 ALA A N 1
ATOM 653 C CA . ALA A 1 93 ? -9.150 0.964 10.214 1.00 94.31 93 ALA A CA 1
ATOM 654 C C . ALA A 1 93 ? -8.630 1.172 11.649 1.00 94.31 93 ALA A C 1
ATOM 656 O O . ALA A 1 93 ? -7.662 1.909 11.856 1.00 94.31 93 ALA A O 1
ATOM 657 N N . PRO A 1 94 ? -9.237 0.522 12.657 1.00 86.62 94 PRO A N 1
ATOM 658 C CA . PRO A 1 94 ? -8.762 0.618 14.030 1.00 86.62 94 PRO A CA 1
ATOM 659 C C . PRO A 1 94 ? -7.352 0.038 14.175 1.00 86.62 94 PRO A C 1
ATOM 661 O O . PRO A 1 94 ? -7.034 -0.979 13.563 1.00 86.62 94 PRO A O 1
ATOM 664 N N . ALA A 1 95 ? -6.543 0.676 15.022 1.00 83.25 95 ALA A N 1
ATOM 665 C CA . ALA A 1 95 ? -5.210 0.280 15.494 1.00 83.25 95 ALA A CA 1
ATOM 666 C C . ALA A 1 95 ? -4.653 -1.058 14.955 1.00 83.25 95 ALA A C 1
ATOM 668 O O . ALA A 1 95 ? -4.755 -2.103 15.598 1.00 83.25 95 ALA A O 1
ATOM 669 N N . GLY A 1 96 ? -4.008 -1.010 13.785 1.00 80.25 96 GLY A N 1
ATOM 670 C CA . GLY A 1 96 ? -3.247 -2.137 13.241 1.00 80.25 96 GLY A CA 1
ATOM 671 C C . GLY A 1 96 ? -4.076 -3.248 12.590 1.00 80.25 96 GLY A C 1
ATOM 672 O O . GLY A 1 96 ? -3.498 -4.248 12.171 1.00 80.25 96 GLY A O 1
ATOM 673 N N . GLN A 1 97 ? -5.398 -3.093 12.480 1.00 91.56 97 GLN A N 1
ATOM 674 C CA . GLN A 1 97 ? -6.264 -4.048 11.793 1.00 91.56 97 GLN A CA 1
ATOM 675 C C . GLN A 1 97 ? -6.216 -3.873 10.259 1.00 91.56 97 GLN A C 1
ATOM 677 O O . GLN A 1 97 ? -6.076 -2.749 9.772 1.00 91.56 97 GLN A O 1
ATOM 682 N N . PRO A 1 98 ? -6.372 -4.966 9.483 1.00 92.50 98 PRO A N 1
ATOM 683 C CA . PRO A 1 98 ? -6.501 -6.352 9.945 1.00 92.50 98 PRO A CA 1
ATOM 684 C C . PRO A 1 98 ? -5.181 -6.980 10.425 1.00 92.50 98 PRO A C 1
ATOM 686 O O . PRO A 1 98 ? -5.218 -7.991 11.119 1.00 92.50 98 PRO A O 1
ATOM 689 N N . GLY A 1 99 ? -4.025 -6.411 10.076 1.00 93.06 99 GLY A N 1
ATOM 690 C CA . GLY A 1 99 ? -2.711 -6.893 10.518 1.00 93.06 99 GLY A CA 1
ATOM 691 C C . GLY A 1 99 ? -2.281 -8.214 9.878 1.00 93.06 99 GLY A C 1
ATOM 692 O O . GLY A 1 99 ? -1.302 -8.820 10.303 1.00 93.06 99 GLY A O 1
ATOM 693 N N . THR A 1 100 ? -3.008 -8.681 8.862 1.00 93.19 100 THR A N 1
ATOM 694 C CA . THR A 1 100 ? -2.736 -9.943 8.169 1.00 93.19 100 THR A CA 1
ATOM 695 C C . THR A 1 100 ? -1.391 -9.886 7.452 1.00 9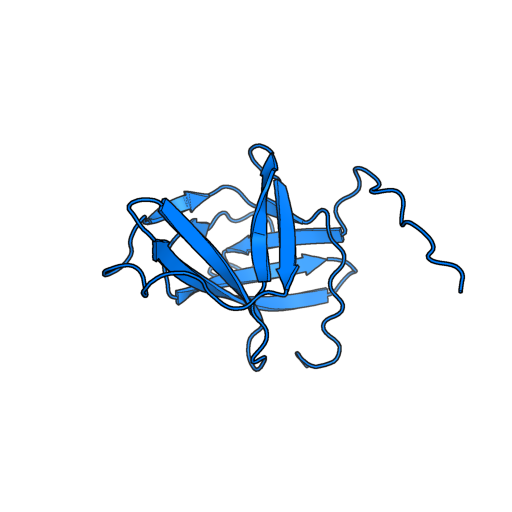3.19 100 THR A C 1
ATOM 697 O O . THR A 1 100 ? -1.135 -8.952 6.697 1.00 93.19 100 THR A O 1
ATOM 700 N N . ALA A 1 101 ? -0.541 -10.892 7.650 1.00 94.06 101 ALA A N 1
ATOM 701 C CA . ALA A 1 101 ? 0.713 -11.000 6.915 1.00 94.06 101 ALA A CA 1
ATOM 702 C C . ALA A 1 101 ? 0.449 -11.325 5.436 1.00 94.06 101 ALA A C 1
ATOM 704 O O . ALA A 1 101 ? -0.262 -12.277 5.114 1.00 94.06 101 ALA A O 1
ATOM 705 N N . MET A 1 102 ? 1.054 -10.544 4.549 1.00 93.88 102 MET A N 1
ATOM 706 C CA . MET A 1 102 ? 0.987 -10.687 3.101 1.00 93.88 102 MET A CA 1
ATOM 707 C C . MET A 1 102 ? 2.353 -11.116 2.572 1.00 93.88 102 MET A C 1
ATOM 709 O O . MET A 1 102 ? 3.388 -10.592 2.988 1.00 93.88 102 MET A O 1
ATOM 713 N N . GLN A 1 103 ? 2.357 -12.044 1.617 1.00 93.88 103 GLN A N 1
ATOM 714 C CA . GLN A 1 103 ? 3.528 -12.265 0.765 1.00 93.88 103 GLN A CA 1
ATOM 715 C C . GLN A 1 103 ? 3.740 -11.047 -0.152 1.00 93.88 103 GLN A C 1
ATOM 717 O O . GLN A 1 103 ? 2.778 -10.296 -0.365 1.00 93.88 103 GLN A O 1
ATOM 722 N N . PRO A 1 104 ? 4.945 -10.849 -0.722 1.00 94.94 104 PRO A N 1
ATOM 723 C CA . PRO A 1 104 ? 5.152 -9.858 -1.775 1.00 94.94 104 PRO A CA 1
ATOM 724 C C . PRO A 1 104 ? 4.057 -9.938 -2.845 1.00 94.94 104 PRO A C 1
ATOM 726 O O . PRO A 1 104 ? 3.668 -11.033 -3.252 1.00 94.94 104 PRO A O 1
ATOM 729 N N . GLN A 1 105 ? 3.539 -8.790 -3.279 1.00 96.19 105 GLN A N 1
ATOM 730 C CA . GLN A 1 105 ? 2.426 -8.740 -4.230 1.00 96.19 105 GLN A CA 1
ATOM 731 C C . GLN A 1 105 ? 2.917 -8.260 -5.588 1.00 96.19 105 GLN A C 1
ATOM 733 O O . GLN A 1 105 ? 3.390 -7.135 -5.726 1.00 96.19 105 GLN A O 1
ATOM 738 N N . ARG A 1 106 ? 2.760 -9.084 -6.619 1.00 95.50 106 ARG A N 1
ATOM 739 C CA . ARG A 1 106 ? 2.995 -8.687 -8.008 1.00 95.50 106 ARG A CA 1
ATOM 740 C C . ARG A 1 106 ? 1.989 -7.620 -8.419 1.00 95.50 106 ARG A C 1
ATOM 742 O O . ARG A 1 106 ? 0.786 -7.798 -8.239 1.00 95.50 106 ARG A O 1
ATOM 749 N N . VAL A 1 107 ? 2.461 -6.531 -9.010 1.00 95.19 107 VAL A N 1
ATOM 750 C CA . VAL A 1 107 ? 1.597 -5.456 -9.496 1.00 95.19 107 VAL A CA 1
ATOM 751 C C . VAL A 1 107 ? 1.387 -5.604 -10.995 1.00 95.19 107 VAL A C 1
ATOM 753 O O . VAL A 1 107 ? 2.312 -5.441 -11.784 1.00 95.19 107 VAL A O 1
ATOM 756 N N . LEU A 1 108 ? 0.149 -5.898 -11.391 1.00 94.44 108 LEU A N 1
ATOM 757 C CA . LEU A 1 108 ? -0.242 -6.124 -12.790 1.00 94.44 108 LEU A CA 1
ATOM 758 C C . LEU A 1 108 ? -0.733 -4.849 -13.497 1.00 94.44 108 LEU A C 1
ATOM 760 O O . LEU A 1 108 ? -1.285 -4.913 -14.596 1.00 94.44 108 LEU A O 1
ATOM 764 N N . SER A 1 109 ? -0.609 -3.692 -12.847 1.00 91.00 109 SER A N 1
ATOM 765 C CA . SER A 1 109 ? -0.815 -2.372 -13.446 1.00 91.00 109 SER A CA 1
ATOM 766 C C . SER A 1 109 ? 0.489 -1.579 -13.421 1.00 91.00 109 SER A C 1
ATOM 768 O O . SER A 1 109 ? 1.310 -1.754 -12.525 1.00 91.00 109 SER A O 1
ATOM 770 N N . CYS A 1 110 ? 0.676 -0.708 -14.414 1.00 88.56 110 CYS A N 1
ATOM 771 C CA . CYS A 1 110 ? 1.847 0.159 -14.546 1.00 88.56 110 CYS A CA 1
ATOM 772 C C . CYS A 1 110 ? 1.426 1.613 -14.258 1.00 88.56 110 CYS A C 1
ATOM 774 O O . CYS A 1 110 ? 1.231 2.383 -15.202 1.00 88.56 110 CYS A O 1
ATOM 776 N N . PRO A 1 111 ? 1.178 1.989 -12.990 1.00 82.38 111 PRO A N 1
ATOM 777 C CA . PRO A 1 111 ? 0.929 3.383 -12.636 1.00 82.38 111 PRO A CA 1
ATOM 778 C C . PRO A 1 111 ? 2.164 4.241 -12.941 1.00 82.38 111 PRO A C 1
ATOM 780 O O . PRO A 1 111 ? 3.299 3.782 -12.815 1.00 82.38 111 PRO A O 1
ATOM 783 N N . ASN A 1 112 ? 1.934 5.484 -13.360 1.00 79.88 112 ASN A N 1
ATOM 784 C CA . ASN A 1 112 ? 3.000 6.432 -13.659 1.00 79.88 112 ASN A CA 1
ATOM 785 C C . ASN A 1 112 ? 3.167 7.401 -12.482 1.00 79.88 112 ASN A C 1
ATOM 787 O O . ASN A 1 112 ? 2.249 8.157 -12.174 1.00 79.88 112 ASN A O 1
ATOM 791 N N . PHE A 1 113 ? 4.328 7.377 -11.830 1.00 74.06 113 PHE A N 1
ATOM 792 C CA . PHE A 1 113 ? 4.583 8.112 -10.587 1.00 74.06 113 PHE A CA 1
ATOM 793 C C . PHE A 1 113 ? 5.392 9.400 -10.792 1.00 74.06 113 PHE A C 1
ATOM 795 O O . PHE A 1 113 ? 6.187 9.754 -9.927 1.00 74.06 113 PHE A O 1
ATOM 802 N N . GLU A 1 114 ? 5.229 10.119 -11.910 1.00 59.88 114 GLU A N 1
ATOM 803 C CA . GLU A 1 114 ? 6.083 11.281 -12.260 1.00 59.88 114 GLU A CA 1
ATOM 804 C C . GLU A 1 114 ? 6.129 12.404 -11.206 1.00 59.88 114 GLU A C 1
ATOM 806 O O . GLU A 1 114 ? 6.994 13.270 -11.285 1.00 59.88 114 GLU A O 1
ATOM 811 N N . HIS A 1 115 ? 5.255 12.369 -10.197 1.00 53.25 115 HIS A N 1
ATOM 812 C CA . HIS A 1 115 ? 5.196 13.331 -9.096 1.00 53.25 115 HIS A CA 1
ATOM 813 C C . HIS A 1 115 ? 5.733 12.809 -7.747 1.00 53.25 115 HIS A C 1
ATOM 815 O O . HIS A 1 115 ? 5.661 13.542 -6.771 1.00 53.25 115 HIS A O 1
ATOM 821 N N . ALA A 1 116 ? 6.234 11.570 -7.660 1.00 53.72 116 ALA A N 1
ATOM 822 C CA . ALA A 1 116 ? 6.716 10.953 -6.412 1.00 53.72 116 ALA A CA 1
ATOM 823 C C . ALA A 1 116 ? 8.259 10.944 -6.298 1.00 53.72 116 ALA A C 1
ATOM 825 O O . ALA A 1 116 ? 8.839 9.973 -5.817 1.00 53.72 116 ALA A O 1
ATOM 826 N N . ARG A 1 117 ? 8.926 11.979 -6.827 1.00 43.12 117 ARG A N 1
ATOM 827 C CA . ARG A 1 117 ? 10.390 12.143 -6.808 1.00 43.12 117 ARG A CA 1
ATOM 828 C C . ARG A 1 117 ? 10.836 13.219 -5.835 1.00 43.12 117 ARG A C 1
ATOM 830 O O . ARG A 1 117 ? 10.148 14.260 -5.783 1.00 43.12 117 ARG A O 1
#

Radius of gyration: 13.98 Å; chains: 1; bounding box: 36×28×46 Å

Foldseek 3Di:
DDPPPPPLDPAFQWKKAFPPDPDLFHWWWQFAFGWIWTGHPPDIFTWTWWWFDDPNDIWIWTDTPPGPWIFTFDDPDLQEGETHTDDDDHHTDPDCPPRDIHGIHGYSDDDDPPPRD

Sequence (117 aa):
MSSVAAAASDNPCATLVGATNSSAAQGFSLRDGEPVDFVGGGTTVHGKLLVFSDGGVFRAYWQPDDSPEKYVLANAGADAVRLVSSAPRGAPAPAGQPGTAMQPQRVLSCPNFEHAR

pLDDT: mean 85.68, std 16.1, range [41.72, 97.75]

Organism: NCBI:txid2782701

Secondary structure (DSSP, 8-state):
---------SS-SEEEEETTSS-TT--EEEETT-BEEEEETTEEE-EEEEEEEETTEEEEEEEETT----EEEEEEETTEEEEEE----SEEPSTT-EEEEE--EEE-S----TT--